Protein AF-A0A512BHS9-F1 (afdb_monomer_lite)

Organism: NCBI:txid670293

pLDDT: mean 83.78, std 12.83, range [39.53, 93.94]

Radius of gyration: 11.85 Å; chains: 1; bounding box: 28×29×30 Å

Structure (mmCIF, N/CA/C/O backbone):
data_AF-A0A512BHS9-F1
#
_entry.id   AF-A0A512BHS9-F1
#
loop_
_atom_site.group_PDB
_atom_site.id
_atom_site.type_symbol
_atom_site.label_atom_id
_atom_site.label_alt_id
_atom_site.label_comp_id
_atom_site.label_asym_id
_atom_site.label_entity_id
_atom_site.label_seq_id
_atom_site.pdbx_PDB_ins_code
_atom_site.Cartn_x
_atom_site.Cartn_y
_atom_site.Cartn_z
_atom_site.occupancy
_atom_site.B_iso_or_equiv
_atom_site.auth_seq_id
_atom_site.auth_comp_id
_atom_site.auth_asym_id
_atom_site.auth_atom_id
_atom_site.pdbx_PDB_model_num
ATOM 1 N N . MET A 1 1 ? 5.183 20.785 -13.408 1.00 39.53 1 MET A N 1
ATOM 2 C CA . MET A 1 1 ? 5.010 19.318 -13.429 1.00 39.53 1 MET A CA 1
ATOM 3 C C . MET A 1 1 ? 4.681 18.948 -12.004 1.00 39.53 1 MET A C 1
ATOM 5 O O . MET A 1 1 ? 5.423 19.372 -11.136 1.00 39.53 1 MET A O 1
ATOM 9 N N . ALA A 1 2 ? 3.508 18.371 -11.746 1.00 45.00 2 ALA A N 1
ATOM 10 C CA . ALA A 1 2 ? 3.100 18.090 -10.374 1.00 45.00 2 ALA A CA 1
ATOM 11 C C . ALA A 1 2 ? 4.059 17.048 -9.792 1.00 45.00 2 ALA A C 1
ATOM 13 O O . ALA A 1 2 ? 4.159 15.952 -10.348 1.00 45.00 2 ALA A O 1
ATOM 14 N N . ASP A 1 3 ? 4.774 17.429 -8.733 1.00 58.06 3 ASP A N 1
ATOM 15 C CA . ASP A 1 3 ? 5.671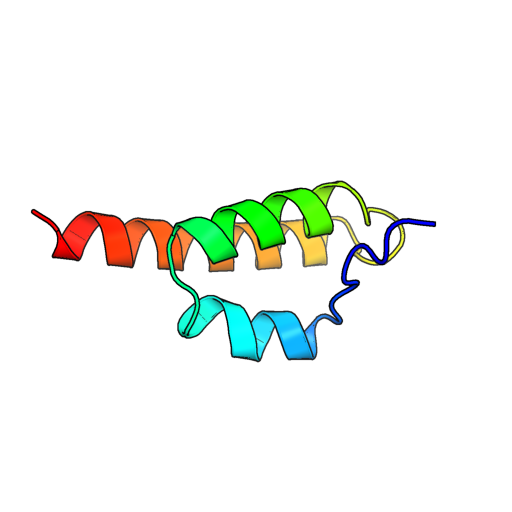 16.590 -7.940 1.00 58.06 3 ASP A CA 1
ATOM 16 C C . ASP A 1 3 ? 4.863 15.463 -7.293 1.00 58.06 3 ASP A C 1
ATOM 18 O O . ASP A 1 3 ? 4.490 15.515 -6.124 1.00 58.06 3 ASP A O 1
ATOM 22 N N . THR A 1 4 ? 4.498 14.467 -8.094 1.00 61.50 4 THR A N 1
ATOM 23 C CA . THR A 1 4 ? 3.851 13.265 -7.585 1.00 61.50 4 THR A CA 1
ATOM 24 C C . THR A 1 4 ? 4.940 12.519 -6.827 1.00 61.50 4 THR A C 1
ATOM 26 O O . THR A 1 4 ? 5.958 12.192 -7.438 1.00 61.50 4 THR A O 1
ATOM 29 N N . PRO A 1 5 ? 4.800 12.327 -5.507 1.00 66.00 5 PRO A N 1
ATOM 30 C CA . PRO A 1 5 ? 5.863 11.730 -4.726 1.00 66.00 5 PRO A CA 1
ATOM 31 C C . PRO A 1 5 ? 6.071 10.291 -5.191 1.00 66.00 5 PRO A C 1
ATOM 33 O O . PRO A 1 5 ? 5.155 9.478 -5.128 1.00 66.00 5 PRO A O 1
ATOM 36 N N . THR A 1 6 ? 7.275 9.997 -5.668 1.00 79.88 6 THR A N 1
ATOM 37 C CA . THR A 1 6 ? 7.716 8.636 -5.971 1.00 79.88 6 THR A CA 1
ATOM 38 C C . THR A 1 6 ? 8.287 8.024 -4.705 1.00 79.88 6 THR A C 1
ATOM 40 O O . THR A 1 6 ? 9.110 8.649 -4.032 1.00 79.88 6 THR A O 1
ATOM 43 N N . TYR A 1 7 ? 7.873 6.801 -4.386 1.00 83.75 7 TYR A N 1
ATOM 44 C CA . TYR A 1 7 ? 8.368 6.087 -3.212 1.00 83.75 7 TYR A CA 1
ATOM 45 C C . TYR A 1 7 ? 9.244 4.911 -3.626 1.00 83.75 7 TYR A C 1
ATOM 47 O O . TYR A 1 7 ? 8.878 4.133 -4.507 1.00 83.75 7 TYR A O 1
ATOM 55 N N . THR A 1 8 ? 10.376 4.722 -2.952 1.00 86.69 8 THR A N 1
ATOM 56 C CA . THR A 1 8 ? 11.129 3.466 -3.060 1.00 86.69 8 THR A CA 1
ATOM 57 C C . THR A 1 8 ? 10.447 2.357 -2.258 1.00 86.69 8 THR A C 1
ATOM 59 O O . THR A 1 8 ? 9.584 2.605 -1.411 1.00 86.69 8 THR A O 1
ATOM 62 N N . LEU A 1 9 ? 10.841 1.104 -2.496 1.00 85.56 9 LEU A N 1
ATOM 63 C CA . LEU A 1 9 ? 10.309 -0.033 -1.744 1.00 85.56 9 LEU A CA 1
ATOM 64 C C . LEU A 1 9 ? 10.577 0.103 -0.237 1.00 85.56 9 LEU A C 1
ATOM 66 O O . LEU A 1 9 ? 9.698 -0.196 0.567 1.00 85.56 9 LEU A O 1
ATOM 70 N N . GLU A 1 10 ? 11.766 0.565 0.133 1.00 88.12 10 GLU A N 1
ATOM 71 C CA . GLU A 1 10 ? 12.206 0.750 1.518 1.00 88.12 10 GLU A CA 1
ATOM 72 C C . GLU A 1 10 ? 11.361 1.825 2.207 1.00 88.12 10 GLU A C 1
ATOM 74 O O . GLU A 1 10 ? 10.824 1.597 3.289 1.00 88.12 10 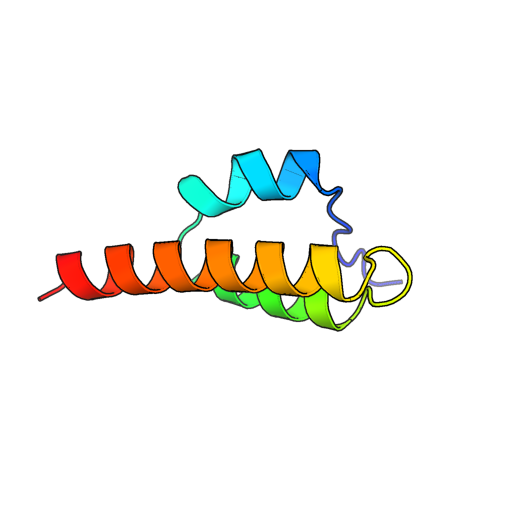GLU A O 1
ATOM 79 N N . GLN A 1 11 ? 11.132 2.954 1.528 1.00 90.25 11 GLN A N 1
ATOM 80 C CA . GLN A 1 11 ? 10.261 4.015 2.035 1.00 90.25 11 GLN A CA 1
ATOM 81 C C . GLN A 1 11 ? 8.834 3.509 2.258 1.00 90.25 11 GLN A C 1
ATOM 83 O O . GLN A 1 11 ? 8.228 3.793 3.287 1.00 90.25 11 GLN A O 1
ATOM 88 N N . LEU A 1 12 ? 8.291 2.712 1.334 1.00 91.19 12 LEU A N 1
ATOM 89 C CA . LEU A 1 12 ? 6.961 2.122 1.497 1.00 91.19 12 LEU A CA 1
ATOM 90 C C . LEU A 1 12 ? 6.895 1.165 2.693 1.00 91.19 12 LEU A C 1
ATOM 92 O O . LEU A 1 12 ? 5.893 1.151 3.407 1.00 91.19 12 LEU A O 1
ATOM 96 N N . GLN A 1 13 ? 7.945 0.376 2.928 1.00 90.19 13 GLN A N 1
ATOM 97 C CA . GLN A 1 13 ? 8.016 -0.537 4.071 1.00 90.19 13 GLN A CA 1
ATOM 98 C C . GLN A 1 13 ? 8.001 0.203 5.413 1.00 90.19 13 GLN A C 1
ATOM 100 O O . GLN A 1 13 ? 7.396 -0.294 6.362 1.00 90.19 13 GLN A O 1
ATOM 105 N N . GLU A 1 14 ? 8.615 1.383 5.479 1.00 92.25 14 GLU A N 1
ATOM 106 C CA . GLU A 1 14 ? 8.632 2.232 6.675 1.00 92.25 14 GLU A CA 1
ATOM 107 C C . GLU A 1 14 ? 7.339 3.044 6.845 1.00 92.25 14 GLU A C 1
ATOM 109 O O . GLU A 1 14 ? 6.830 3.176 7.959 1.00 92.25 14 GLU A O 1
ATOM 114 N N . LEU A 1 15 ? 6.776 3.554 5.745 1.00 93.25 15 LEU A N 1
ATOM 115 C CA . LEU A 1 15 ? 5.606 4.432 5.766 1.00 93.25 15 LEU A CA 1
ATOM 116 C C . LEU A 1 15 ? 4.306 3.671 6.035 1.00 93.25 15 LEU A C 1
ATOM 118 O O . LEU A 1 15 ? 3.552 4.053 6.928 1.00 93.25 15 LEU A O 1
ATOM 122 N N . ILE A 1 16 ? 4.048 2.574 5.310 1.00 93.81 16 ILE A N 1
ATOM 123 C CA . ILE A 1 16 ? 2.764 1.849 5.362 1.00 93.81 16 ILE A CA 1
ATOM 124 C C . ILE A 1 16 ? 2.324 1.500 6.798 1.00 93.81 16 ILE A C 1
ATOM 126 O O . ILE A 1 16 ? 1.148 1.693 7.107 1.00 93.81 16 ILE A O 1
ATOM 130 N N . PRO A 1 17 ? 3.191 1.006 7.706 1.00 93.25 17 PRO A N 1
ATOM 131 C CA . PRO A 1 17 ? 2.794 0.696 9.081 1.00 93.25 17 PRO A CA 1
ATOM 132 C C . PRO A 1 17 ? 2.342 1.912 9.901 1.00 93.25 17 PRO A C 1
ATOM 134 O O . PRO A 1 17 ? 1.556 1.749 10.837 1.00 93.25 17 PRO A O 1
ATOM 137 N N . LEU A 1 18 ? 2.835 3.106 9.570 1.00 93.56 18 LEU A N 1
ATOM 138 C CA . LEU A 1 18 ? 2.602 4.348 10.310 1.00 93.56 18 LEU A CA 1
ATOM 139 C C . LEU A 1 18 ? 1.499 5.205 9.679 1.00 93.56 18 LEU A C 1
ATOM 141 O O . LEU A 1 18 ? 0.865 5.988 10.381 1.00 93.56 18 LEU A O 1
ATOM 145 N N . SER A 1 19 ? 1.223 5.011 8.390 1.00 93.00 19 SER A N 1
ATOM 146 C CA . SER A 1 19 ? 0.244 5.786 7.635 1.00 93.00 19 SER A CA 1
ATOM 147 C C . SER A 1 19 ? -1.199 5.622 8.127 1.00 93.00 19 SER A C 1
ATOM 149 O O . SER A 1 19 ? -1.641 4.545 8.555 1.00 93.00 19 SER A O 1
ATOM 151 N N . SER A 1 20 ? -1.942 6.718 8.003 1.00 93.19 20 SER A N 1
ATOM 152 C CA . SER A 1 20 ? -3.392 6.838 8.140 1.00 93.19 20 SER A CA 1
ATOM 153 C C . SER A 1 20 ? -4.137 6.296 6.913 1.00 93.19 20 SER A C 1
ATOM 155 O O . SER A 1 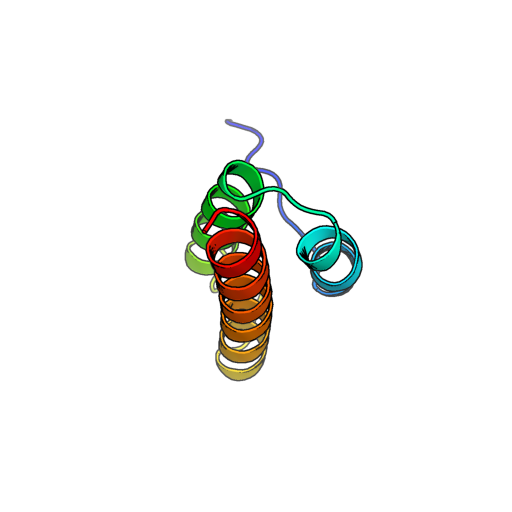20 ? -3.552 6.007 5.870 1.00 93.19 20 SER A O 1
ATOM 157 N N . LEU A 1 21 ? -5.465 6.173 7.008 1.00 91.19 21 LEU A N 1
ATOM 158 C CA . LEU A 1 21 ? -6.293 5.677 5.901 1.00 91.19 21 LEU A CA 1
ATOM 159 C C . LEU A 1 21 ? -6.208 6.548 4.638 1.00 91.19 21 LEU A C 1
ATOM 161 O O . LEU A 1 21 ? -6.253 6.013 3.531 1.00 91.19 21 LEU A O 1
ATOM 165 N N . GLU A 1 22 ? -6.112 7.868 4.786 1.00 91.19 22 GLU A N 1
ATOM 166 C CA . GLU A 1 22 ? -6.020 8.797 3.653 1.00 91.19 22 GLU A CA 1
ATOM 167 C C . GLU A 1 22 ? -4.666 8.680 2.951 1.00 91.19 22 GLU A C 1
ATOM 169 O O . GLU A 1 22 ? -4.612 8.554 1.727 1.00 91.19 22 GLU A O 1
ATOM 174 N N . GLU A 1 23 ? -3.585 8.598 3.725 1.00 92.06 23 GLU A N 1
ATOM 175 C CA . GLU A 1 23 ? -2.235 8.385 3.200 1.00 92.06 23 GLU A CA 1
ATOM 176 C C . GLU A 1 23 ? -2.119 7.030 2.493 1.00 92.06 23 GLU A C 1
ATOM 178 O O . GLU A 1 23 ? -1.600 6.954 1.384 1.00 92.06 23 GLU A O 1
ATOM 183 N N . LEU A 1 24 ? -2.677 5.959 3.067 1.00 92.94 24 LEU A N 1
ATOM 184 C CA . LEU A 1 24 ? -2.676 4.630 2.445 1.00 92.94 24 LEU A CA 1
ATOM 185 C C . LEU A 1 24 ? -3.411 4.610 1.097 1.00 92.94 24 LEU A C 1
ATOM 187 O O . LEU A 1 24 ? -2.978 3.912 0.174 1.00 92.94 24 LEU A O 1
ATOM 191 N N . LYS A 1 25 ? -4.502 5.377 0.951 1.00 91.62 25 LYS A N 1
ATOM 192 C CA . LYS A 1 25 ? -5.190 5.541 -0.342 1.00 91.62 25 LYS A CA 1
ATOM 193 C C . LYS A 1 25 ? -4.286 6.235 -1.355 1.00 91.62 25 LYS A C 1
ATOM 195 O O . LYS A 1 25 ? -4.170 5.759 -2.481 1.00 91.62 25 LYS A O 1
ATOM 200 N N . LEU A 1 26 ? -3.617 7.310 -0.948 1.00 91.12 26 LEU A N 1
ATOM 201 C CA . LEU A 1 26 ? -2.724 8.069 -1.819 1.00 91.12 26 LEU A CA 1
ATOM 202 C C . LEU A 1 26 ? -1.521 7.224 -2.273 1.00 91.12 26 LEU A C 1
ATOM 204 O O . LEU A 1 26 ? -1.246 7.133 -3.468 1.00 91.12 26 LEU A O 1
ATOM 208 N N . ILE A 1 27 ? -0.886 6.505 -1.342 1.00 90.88 27 ILE A N 1
ATOM 209 C CA . ILE A 1 27 ? 0.208 5.562 -1.624 1.00 90.88 27 ILE A CA 1
ATOM 210 C C . ILE A 1 27 ? -0.244 4.475 -2.609 1.00 90.88 27 ILE A C 1
ATOM 212 O O . ILE A 1 27 ? 0.490 4.121 -3.531 1.00 90.88 27 ILE A O 1
ATOM 216 N N . THR A 1 28 ? -1.464 3.956 -2.453 1.00 91.19 28 THR A N 1
ATOM 217 C CA . THR A 1 28 ? -2.017 2.939 -3.360 1.00 91.19 28 THR A CA 1
ATOM 218 C C . THR A 1 28 ? -2.100 3.441 -4.799 1.00 91.19 28 THR A C 1
ATOM 220 O O . THR A 1 28 ? -1.733 2.713 -5.723 1.00 91.19 28 THR A O 1
ATOM 223 N N . GLU A 1 29 ? -2.586 4.664 -5.003 1.00 90.00 29 GLU A N 1
ATOM 224 C CA . GLU A 1 29 ? -2.733 5.240 -6.342 1.00 90.00 29 GLU A CA 1
ATOM 225 C C . GLU A 1 29 ? -1.375 5.525 -6.993 1.00 90.00 29 GLU A C 1
ATOM 227 O O . GLU A 1 29 ? -1.189 5.243 -8.179 1.00 90.00 29 GLU A O 1
ATOM 232 N N . ILE A 1 30 ? -0.387 5.960 -6.210 1.00 88.19 30 ILE A N 1
ATOM 233 C CA . ILE A 1 30 ? 0.991 6.150 -6.684 1.00 88.19 30 ILE A CA 1
ATOM 234 C C . ILE A 1 30 ? 1.598 4.817 -7.126 1.00 88.19 30 ILE A C 1
ATOM 236 O O . ILE A 1 30 ? 2.006 4.680 -8.278 1.00 88.19 30 ILE A O 1
ATOM 240 N N . VAL A 1 31 ? 1.547 3.787 -6.275 1.00 87.12 31 VAL A N 1
ATOM 241 C CA . VAL A 1 31 ? 2.094 2.451 -6.583 1.00 87.12 31 VAL A CA 1
ATOM 242 C C . VAL A 1 31 ? 1.435 1.835 -7.823 1.00 87.12 31 VAL A C 1
ATOM 244 O O . VAL A 1 31 ? 2.088 1.138 -8.599 1.00 87.12 31 VAL A O 1
ATOM 247 N N . LYS A 1 32 ? 0.140 2.092 -8.048 1.0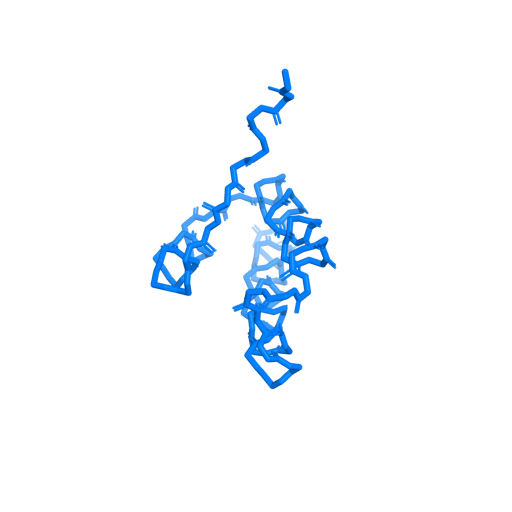0 85.12 32 LYS A N 1
ATOM 248 C CA . LYS A 1 32 ? -0.567 1.642 -9.259 1.00 85.12 32 LYS A CA 1
ATOM 249 C C . LYS A 1 32 ? -0.141 2.371 -10.525 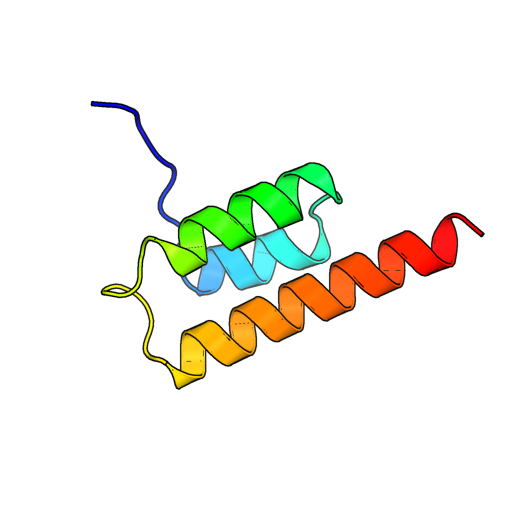1.00 85.12 32 LYS A C 1
ATOM 251 O O . LYS A 1 32 ? -0.201 1.776 -11.604 1.00 85.12 32 LYS A O 1
ATOM 256 N N . THR A 1 33 ? 0.236 3.635 -10.396 1.00 84.75 33 THR A N 1
ATOM 257 C CA . THR A 1 33 ? 0.637 4.487 -11.518 1.00 84.75 33 THR A CA 1
ATOM 258 C C . THR A 1 33 ? 2.094 4.217 -11.902 1.00 84.75 33 THR A C 1
ATOM 260 O O . THR A 1 33 ? 2.427 4.153 -13.084 1.00 84.75 33 THR A O 1
ATOM 263 N N . GLU A 1 34 ? 2.948 3.920 -10.923 1.00 79.12 34 GLU A N 1
ATOM 264 C CA . GLU A 1 34 ? 4.382 3.664 -11.089 1.00 79.12 34 GLU A CA 1
ATOM 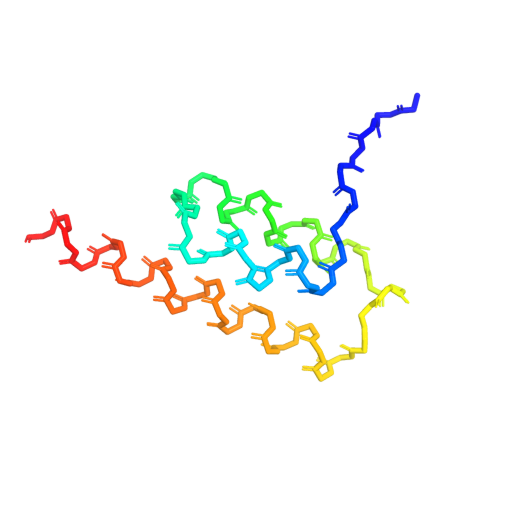265 C C . GLU A 1 34 ? 4.718 2.207 -11.462 1.00 79.12 34 GLU A C 1
ATOM 267 O O . GLU A 1 34 ? 5.657 1.599 -10.945 1.00 79.12 34 GLU A O 1
ATOM 272 N N . LYS A 1 35 ? 3.982 1.624 -12.420 1.00 70.44 35 LYS A N 1
ATOM 273 C CA . LYS A 1 35 ? 4.169 0.222 -12.856 1.00 70.44 35 LYS A CA 1
ATOM 274 C C . LYS A 1 35 ? 5.590 -0.117 -13.319 1.00 70.44 35 LYS A C 1
ATOM 276 O O . LYS A 1 35 ? 5.966 -1.281 -13.293 1.00 70.44 35 LYS A O 1
ATOM 281 N N . ALA A 1 36 ? 6.360 0.870 -13.775 1.00 72.38 36 ALA A N 1
ATOM 282 C CA . ALA A 1 36 ? 7.731 0.665 -14.238 1.00 72.38 36 ALA A CA 1
ATOM 283 C C . ALA A 1 36 ? 8.738 0.476 -13.088 1.00 72.38 36 ALA A C 1
ATOM 285 O O . ALA A 1 36 ? 9.785 -0.130 -13.299 1.00 72.38 36 ALA A O 1
ATOM 286 N N . LEU A 1 37 ? 8.429 0.973 -11.884 1.00 74.44 37 LEU A N 1
ATOM 287 C CA . LEU A 1 37 ? 9.331 0.929 -10.726 1.00 74.44 37 LEU A CA 1
ATOM 288 C C . LEU A 1 37 ? 9.179 -0.357 -9.909 1.00 74.44 37 LEU A C 1
ATOM 290 O O . LEU A 1 37 ? 10.084 -0.744 -9.171 1.00 74.44 37 LEU A O 1
ATOM 294 N N . PHE A 1 38 ? 8.055 -1.057 -10.071 1.00 77.56 38 PHE A N 1
ATOM 295 C CA . PHE A 1 38 ? 7.750 -2.264 -9.320 1.00 77.56 38 PHE A CA 1
ATOM 296 C C . PHE A 1 38 ? 7.477 -3.436 -10.252 1.00 77.56 38 PHE A C 1
ATOM 298 O O . PHE A 1 38 ? 6.600 -3.385 -11.111 1.00 77.56 38 PHE A O 1
ATOM 305 N N . SER A 1 39 ? 8.162 -4.557 -10.018 1.00 82.56 39 SER A N 1
ATOM 306 C CA . SER A 1 39 ? 7.733 -5.824 -10.612 1.00 82.56 39 SER A CA 1
ATOM 307 C C . SER A 1 39 ? 6.308 -6.164 -10.152 1.00 82.56 39 SER A C 1
ATOM 309 O O . SER A 1 39 ? 5.912 -5.810 -9.037 1.00 82.56 39 SER A O 1
ATOM 311 N N . THR A 1 40 ? 5.554 -6.928 -10.945 1.00 81.19 40 THR A N 1
ATOM 312 C CA . THR A 1 40 ? 4.203 -7.392 -10.572 1.00 81.19 40 THR A CA 1
ATOM 313 C C . THR A 1 40 ? 4.180 -8.083 -9.203 1.00 81.19 40 THR A C 1
ATOM 315 O O . THR A 1 40 ? 3.248 -7.898 -8.416 1.00 81.19 40 THR A O 1
ATOM 318 N N . MET A 1 41 ? 5.231 -8.847 -8.881 1.00 81.00 41 MET A N 1
ATOM 319 C CA . MET A 1 41 ? 5.376 -9.514 -7.585 1.00 81.00 41 MET A CA 1
ATOM 320 C C . MET A 1 41 ? 5.571 -8.501 -6.449 1.00 81.00 41 MET A C 1
ATOM 322 O O . MET A 1 41 ? 4.929 -8.615 -5.404 1.00 81.00 41 MET A O 1
ATOM 326 N N . THR A 1 42 ? 6.435 -7.505 -6.648 1.00 85.94 42 THR A N 1
ATOM 327 C CA . THR A 1 42 ? 6.705 -6.447 -5.664 1.00 85.94 42 THR A CA 1
ATOM 328 C C . THR A 1 42 ? 5.463 -5.594 -5.425 1.00 85.94 42 THR A C 1
ATOM 330 O O . THR A 1 42 ? 5.067 -5.394 -4.279 1.00 85.94 42 THR A O 1
ATOM 333 N N . MET A 1 43 ? 4.788 -5.184 -6.499 1.00 87.75 43 MET A N 1
ATOM 334 C CA . MET A 1 43 ? 3.542 -4.425 -6.448 1.00 87.75 43 MET A CA 1
ATOM 335 C C . MET A 1 43 ? 2.463 -5.172 -5.653 1.00 87.75 43 MET A C 1
ATOM 337 O O . MET A 1 43 ? 1.847 -4.606 -4.754 1.00 87.75 43 MET A O 1
ATOM 341 N N . SER A 1 44 ? 2.284 -6.471 -5.915 1.00 88.69 44 SER A N 1
ATOM 342 C CA . SER A 1 44 ? 1.319 -7.303 -5.183 1.00 88.69 44 SER A CA 1
ATOM 343 C C . SER A 1 44 ? 1.623 -7.353 -3.681 1.00 88.69 44 SER A C 1
ATOM 345 O O . SER A 1 44 ? 0.714 -7.241 -2.860 1.00 88.69 44 SER A O 1
ATOM 347 N N . LYS A 1 45 ? 2.903 -7.473 -3.298 1.00 90.06 45 LYS A N 1
ATOM 348 C CA . LYS A 1 45 ? 3.325 -7.456 -1.886 1.00 90.06 45 LYS A CA 1
ATOM 349 C C . LYS A 1 45 ? 3.041 -6.111 -1.212 1.00 90.06 45 LYS A C 1
ATOM 351 O O . LYS A 1 45 ? 2.546 -6.105 -0.086 1.00 90.06 45 LYS A O 1
ATOM 356 N N . ILE A 1 46 ? 3.314 -4.999 -1.896 1.00 91.31 46 ILE A N 1
ATOM 357 C CA . ILE A 1 46 ? 3.035 -3.646 -1.394 1.00 91.31 46 ILE A CA 1
ATOM 358 C C . ILE A 1 46 ? 1.531 -3.467 -1.174 1.00 91.31 46 ILE A C 1
ATOM 360 O O . ILE A 1 46 ? 1.105 -3.114 -0.078 1.00 91.31 46 ILE A O 1
ATOM 364 N N . LEU A 1 47 ? 0.709 -3.792 -2.175 1.00 90.69 47 LEU A N 1
ATOM 365 C CA . LEU A 1 47 ? -0.748 -3.673 -2.074 1.00 90.69 47 LEU A CA 1
ATOM 366 C C . LEU A 1 47 ? -1.326 -4.539 -0.944 1.00 90.69 47 LEU A C 1
ATOM 368 O O . LEU A 1 47 ? -2.249 -4.111 -0.248 1.00 90.69 47 LEU A O 1
ATOM 372 N N . LEU A 1 48 ? -0.764 -5.730 -0.707 1.00 93.38 48 LEU A N 1
ATOM 373 C CA . LEU A 1 48 ? -1.130 -6.564 0.440 1.00 93.38 48 LEU A CA 1
ATOM 374 C C . LEU A 1 48 ? -0.756 -5.910 1.776 1.00 93.38 48 LEU A C 1
ATOM 376 O O . LEU A 1 48 ? -1.546 -5.982 2.718 1.00 93.38 48 LEU A O 1
ATOM 380 N N . ALA A 1 49 ? 0.417 -5.281 1.881 1.00 92.19 49 ALA A N 1
ATOM 381 C CA . ALA A 1 49 ? 0.837 -4.577 3.093 1.00 92.19 49 ALA A CA 1
ATOM 382 C C . ALA A 1 49 ? -0.099 -3.399 3.412 1.00 92.19 49 ALA A C 1
ATOM 384 O O . ALA A 1 49 ? -0.597 -3.305 4.536 1.00 92.19 49 ALA A O 1
ATOM 385 N N . ILE A 1 50 ? -0.424 -2.581 2.404 1.00 92.69 50 ILE A N 1
ATOM 386 C CA . ILE A 1 50 ? -1.408 -1.495 2.516 1.00 92.69 50 ILE A CA 1
ATOM 387 C C . ILE A 1 50 ? -2.758 -2.059 2.971 1.00 92.69 50 ILE A C 1
ATOM 389 O O . ILE A 1 50 ? -3.323 -1.597 3.958 1.00 92.69 50 ILE A O 1
ATOM 393 N N . SER A 1 51 ? -3.257 -3.101 2.301 1.00 93.00 51 SER A N 1
ATOM 394 C CA . SER A 1 51 ? -4.561 -3.703 2.612 1.00 93.00 51 SER A CA 1
ATOM 395 C C . SER A 1 51 ? -4.633 -4.217 4.052 1.00 93.00 51 SER A C 1
ATOM 397 O O . SER A 1 51 ? -5.624 -3.987 4.744 1.00 93.00 51 SER A O 1
ATOM 399 N N . LYS A 1 52 ? -3.570 -4.874 4.537 1.00 93.94 52 LYS A N 1
ATOM 400 C CA . LYS A 1 52 ? -3.480 -5.337 5.929 1.00 93.94 52 LYS A CA 1
ATOM 401 C C . LYS A 1 52 ? -3.558 -4.175 6.915 1.00 93.94 52 LYS A C 1
ATOM 403 O O . LYS A 1 52 ? -4.304 -4.266 7.889 1.00 93.94 52 LYS A O 1
ATOM 408 N N . ARG A 1 53 ? -2.823 -3.086 6.663 1.00 92.62 53 ARG A N 1
ATOM 409 C CA . ARG A 1 53 ? -2.861 -1.900 7.524 1.00 92.62 53 ARG A CA 1
ATOM 410 C C . ARG A 1 53 ? -4.244 -1.252 7.522 1.00 92.62 53 ARG A C 1
ATOM 412 O O . ARG A 1 53 ? -4.780 -0.982 8.592 1.00 92.62 53 ARG A O 1
ATOM 419 N N . THR A 1 54 ? -4.839 -1.064 6.347 1.00 92.19 54 THR A N 1
ATOM 420 C CA . THR A 1 54 ? -6.192 -0.512 6.192 1.00 92.19 54 THR A CA 1
ATOM 421 C C . THR A 1 54 ? -7.218 -1.316 6.989 1.00 92.19 54 THR A C 1
ATOM 423 O O . THR A 1 54 ? -8.026 -0.738 7.711 1.00 92.19 54 THR A O 1
ATOM 426 N N . LEU A 1 55 ? -7.161 -2.651 6.921 1.00 92.44 55 LEU A N 1
ATOM 427 C CA . LEU A 1 55 ? -8.046 -3.526 7.695 1.00 92.44 55 LEU A CA 1
ATOM 428 C C . LEU A 1 55 ? -7.821 -3.408 9.204 1.00 92.44 55 LEU A C 1
ATOM 430 O O . LEU A 1 55 ? -8.789 -3.390 9.959 1.00 92.44 55 LEU A O 1
ATOM 434 N N . TYR A 1 56 ? -6.565 -3.327 9.649 1.00 92.38 56 TYR A N 1
ATOM 435 C CA . TYR A 1 56 ? -6.243 -3.118 11.061 1.00 92.38 56 TYR A CA 1
ATOM 436 C C . TYR A 1 56 ? -6.840 -1.804 11.583 1.00 92.38 56 TYR A C 1
ATOM 438 O O . TYR A 1 56 ? -7.470 -1.792 12.636 1.00 92.38 56 TYR A O 1
ATOM 446 N N . LEU A 1 57 ? -6.701 -0.716 10.819 1.00 89.50 57 LEU A N 1
ATOM 447 C CA . LEU A 1 57 ? -7.280 0.583 11.165 1.00 89.50 57 LEU A CA 1
ATOM 448 C C . LEU A 1 57 ? -8.812 0.537 11.180 1.00 89.50 57 LEU A C 1
ATOM 450 O O . LEU A 1 57 ? -9.421 1.027 12.122 1.00 89.50 57 LEU A O 1
ATOM 454 N N . GLY A 1 58 ? -9.436 -0.108 10.190 1.00 83.25 58 GLY A N 1
ATOM 455 C CA . GLY A 1 58 ? -10.893 -0.254 10.133 1.00 83.25 58 GLY A CA 1
ATOM 456 C C . GLY A 1 58 ? -11.483 -1.100 11.268 1.00 83.25 58 GLY A C 1
ATOM 457 O O . GLY A 1 58 ? -12.601 -0.839 11.696 1.00 83.25 58 GLY A O 1
ATOM 458 N N . ARG A 1 59 ? -10.738 -2.085 11.791 1.00 79.69 59 ARG A N 1
ATOM 459 C CA . ARG A 1 59 ? -11.173 -2.910 12.934 1.00 79.69 59 ARG A CA 1
ATOM 460 C C . ARG A 1 59 ? -11.065 -2.207 14.287 1.00 79.69 59 ARG A C 1
ATOM 462 O O . ARG A 1 59 ? -11.787 -2.589 15.192 1.00 79.69 59 ARG A O 1
ATOM 469 N N . ASN A 1 60 ? -10.193 -1.208 14.423 1.00 65.00 60 ASN A N 1
ATOM 470 C CA . ASN A 1 60 ? -10.016 -0.442 15.665 1.00 65.00 60 ASN A CA 1
ATOM 471 C C . ASN A 1 60 ? -10.934 0.791 15.768 1.00 65.00 60 ASN A C 1
ATOM 473 O O . ASN A 1 60 ? -10.800 1.571 16.705 1.00 65.00 60 ASN A O 1
ATOM 477 N N . ILE A 1 61 ? -11.833 0.989 14.799 1.00 56.97 61 ILE A N 1
ATOM 478 C CA . ILE A 1 61 ? -12.847 2.059 14.797 1.00 56.97 61 ILE A CA 1
ATOM 479 C C . ILE A 1 61 ? -14.244 1.499 15.163 1.00 56.97 61 ILE A C 1
ATOM 481 O O . ILE A 1 61 ? -15.189 2.269 15.313 1.00 56.97 61 ILE A O 1
ATOM 485 N N . ALA A 1 62 ? -14.375 0.175 15.322 1.00 46.38 62 ALA A N 1
ATOM 486 C CA . ALA A 1 62 ? -15.623 -0.516 15.658 1.00 46.38 62 ALA A CA 1
ATOM 487 C C . ALA A 1 62 ? -15.750 -0.809 17.159 1.00 46.38 62 ALA A C 1
ATOM 489 O O . ALA A 1 62 ? -14.722 -1.173 17.774 1.00 46.38 62 ALA A O 1
#

Sequence (62 aa):
MADTPTYTLEQLQELIPLSSLEELKLITEIVKTEKALFSTMTMSKILLAISKRTLYLGRNIA

Foldseek 3Di:
DPPLDDDALVRLVVALLVDDPVVLVSVLVNLVVPPVRDDPVSSVVSNVSSVVNNVVVVVVVD

Secondary structure (DSSP, 8-state):
---PPP--HHHHHHHTTT--HHHHHHHHHHHHH-TTTS-HHHHHHHHHHHHHHHHHHHHTT-